Protein AF-V9Z5M4-F1 (afdb_monomer)

Structure (mmCIF, N/CA/C/O backbone):
data_AF-V9Z5M4-F1
#
_entry.id   AF-V9Z5M4-F1
#
loop_
_atom_site.group_PDB
_atom_site.id
_atom_site.type_symbol
_atom_site.label_atom_id
_atom_site.label_alt_id
_atom_site.label_comp_id
_atom_site.label_asym_id
_atom_site.label_entity_id
_atom_site.label_seq_id
_atom_site.pdbx_PDB_ins_code
_atom_site.Cartn_x
_atom_site.Cartn_y
_atom_site.Cartn_z
_atom_site.occupancy
_atom_site.B_iso_or_equiv
_atom_site.auth_seq_id
_atom_site.auth_comp_id
_atom_site.auth_asym_id
_atom_site.auth_atom_id
_atom_site.pdbx_PDB_model_num
ATOM 1 N N . MET A 1 1 ? -12.660 10.432 4.549 1.00 63.72 1 MET A N 1
ATOM 2 C CA . MET A 1 1 ? -12.459 8.990 4.338 1.00 63.72 1 MET A CA 1
ATOM 3 C C . MET A 1 1 ? -13.399 8.265 5.275 1.00 63.72 1 MET A C 1
ATOM 5 O O . MET A 1 1 ? -13.456 8.635 6.446 1.00 63.72 1 MET A O 1
ATOM 9 N N . ARG A 1 2 ? -14.213 7.351 4.758 1.00 72.94 2 ARG A N 1
ATOM 10 C CA . ARG A 1 2 ? -15.134 6.547 5.568 1.00 72.94 2 ARG A CA 1
ATOM 11 C C . ARG A 1 2 ? -14.368 5.374 6.198 1.00 72.94 2 ARG A C 1
ATOM 13 O O . ARG A 1 2 ? -13.406 4.917 5.589 1.00 72.94 2 ARG A O 1
ATOM 20 N N . PRO A 1 3 ? -14.756 4.871 7.384 1.00 70.25 3 PRO A N 1
ATOM 21 C CA . PRO A 1 3 ? -14.050 3.765 8.042 1.00 70.25 3 PRO A CA 1
ATOM 22 C C . PRO A 1 3 ? -13.948 2.496 7.187 1.00 70.25 3 PRO A C 1
ATOM 24 O O . PRO A 1 3 ? -12.955 1.787 7.265 1.00 70.25 3 PRO A O 1
ATOM 27 N N . GLU A 1 4 ? -14.948 2.234 6.345 1.00 70.88 4 GLU A N 1
ATOM 28 C CA . GLU A 1 4 ? -14.914 1.156 5.350 1.00 70.88 4 GLU A CA 1
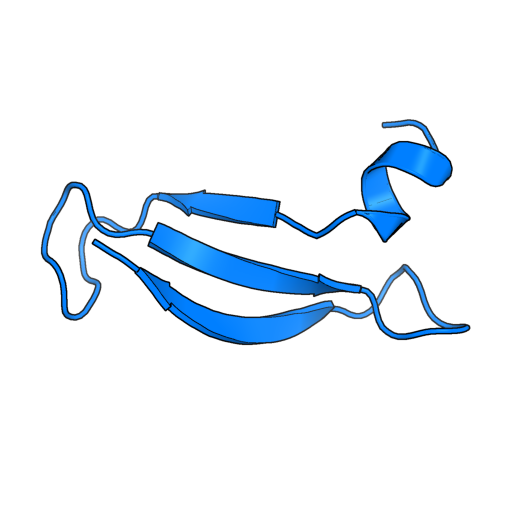ATOM 29 C C . GLU A 1 4 ? -13.771 1.305 4.332 1.00 70.88 4 GLU A C 1
ATOM 31 O O . GLU A 1 4 ? -13.057 0.342 4.098 1.00 70.88 4 GLU A O 1
ATOM 36 N N . GLU A 1 5 ? -13.502 2.515 3.832 1.00 70.81 5 GLU A N 1
ATOM 37 C CA . GLU A 1 5 ? -12.413 2.784 2.871 1.00 70.81 5 GLU A CA 1
ATOM 38 C C . GLU A 1 5 ? -11.019 2.599 3.494 1.00 70.81 5 GLU A C 1
ATOM 40 O O . GLU A 1 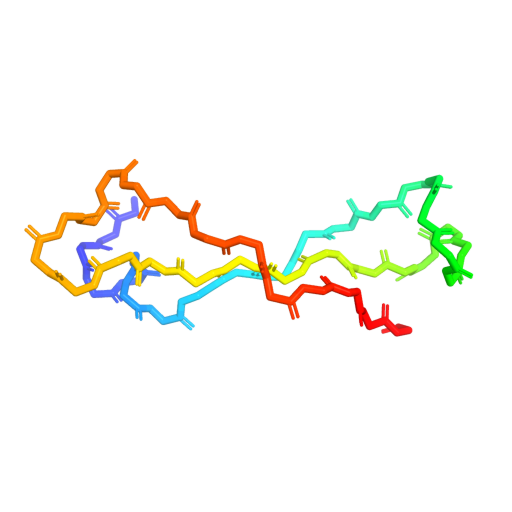5 ? -10.041 2.391 2.786 1.00 70.81 5 GLU A O 1
ATOM 45 N N . ILE A 1 6 ? -10.918 2.692 4.824 1.00 76.69 6 ILE A N 1
ATOM 46 C CA . ILE A 1 6 ? -9.674 2.463 5.571 1.00 76.69 6 ILE A CA 1
ATOM 47 C C . ILE A 1 6 ? -9.366 0.965 5.676 1.00 76.69 6 ILE A C 1
ATOM 49 O O . ILE A 1 6 ? -8.200 0.614 5.799 1.00 76.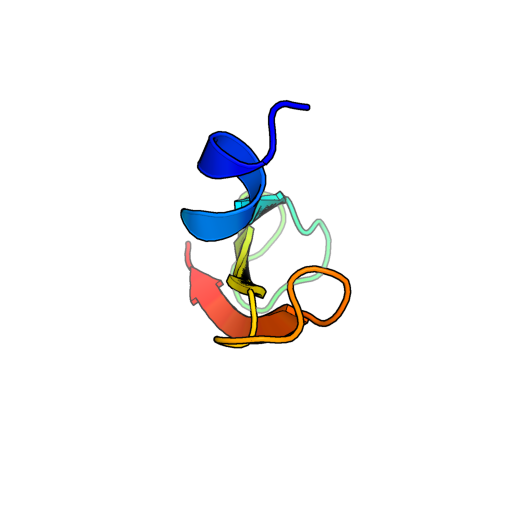69 6 ILE A O 1
ATOM 53 N N . ASN A 1 7 ? -10.376 0.090 5.600 1.00 81.56 7 ASN A N 1
ATOM 54 C CA . ASN A 1 7 ? -10.208 -1.357 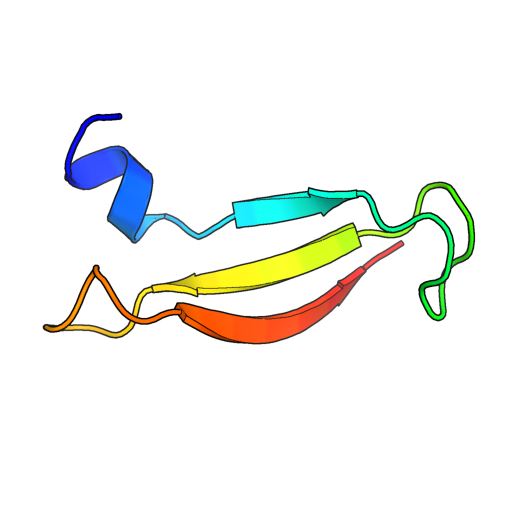5.761 1.00 81.56 7 ASN A CA 1
ATOM 55 C C . ASN A 1 7 ? -9.750 -2.081 4.480 1.00 81.56 7 ASN A C 1
ATOM 57 O O . ASN A 1 7 ? -9.343 -3.237 4.565 1.00 81.56 7 ASN A O 1
ATOM 61 N N . ASP A 1 8 ? -9.791 -1.418 3.324 1.00 86.06 8 ASP A N 1
ATOM 62 C CA . ASP A 1 8 ? -9.562 -2.050 2.016 1.00 86.06 8 ASP A CA 1
ATOM 63 C C . ASP A 1 8 ? -8.089 -2.044 1.560 1.00 86.06 8 ASP A C 1
ATOM 65 O O . ASP A 1 8 ? -7.762 -2.622 0.524 1.00 86.06 8 ASP A O 1
ATOM 69 N N . GLY A 1 9 ? -7.190 -1.406 2.317 1.00 90.81 9 GLY A N 1
ATOM 70 C CA . GLY A 1 9 ? -5.801 -1.220 1.895 1.00 90.81 9 GLY A CA 1
ATOM 71 C C . GLY A 1 9 ? -5.619 -0.029 0.945 1.00 90.81 9 GLY A C 1
ATOM 72 O O . GLY A 1 9 ? -6.578 0.561 0.445 1.00 90.81 9 GLY A O 1
ATOM 73 N N . VAL A 1 10 ? -4.368 0.364 0.696 1.00 94.00 10 VAL A N 1
ATOM 74 C CA . VAL A 1 10 ? -4.030 1.431 -0.260 1.00 94.00 10 VAL A CA 1
ATOM 75 C C . VAL A 1 10 ? -2.791 1.096 -1.079 1.00 94.00 10 VAL A C 1
ATOM 77 O O . VAL A 1 10 ? -1.850 0.458 -0.608 1.00 94.00 10 VAL A O 1
ATOM 80 N N . SER A 1 11 ? -2.776 1.598 -2.313 1.00 94.88 11 SER A N 1
ATOM 81 C CA . SER A 1 11 ? -1.633 1.530 -3.218 1.00 94.88 11 SER A CA 1
ATOM 82 C C . SER A 1 11 ? -1.154 2.946 -3.539 1.00 94.88 11 SER A C 1
ATOM 84 O O . SER A 1 11 ? -1.850 3.710 -4.213 1.00 94.88 11 SER A O 1
ATOM 86 N N . LEU A 1 12 ? 0.018 3.315 -3.022 1.00 93.56 12 LEU A N 1
ATOM 87 C CA . LEU A 1 12 ? 0.572 4.669 -3.101 1.00 93.56 12 LEU A CA 1
ATOM 88 C C . LEU A 1 12 ? 1.716 4.721 -4.109 1.00 93.56 12 LEU A C 1
ATOM 90 O O . LEU A 1 12 ? 2.580 3.853 -4.088 1.00 93.56 12 LEU A O 1
ATOM 94 N N . LEU A 1 13 ? 1.743 5.743 -4.966 1.00 95.50 13 LEU A N 1
ATOM 95 C CA . LEU A 1 13 ? 2.845 5.947 -5.910 1.00 95.50 13 LEU A CA 1
ATOM 96 C C . LEU A 1 13 ? 4.168 6.174 -5.173 1.00 95.50 13 LEU A C 1
ATOM 98 O O . LEU A 1 13 ? 4.215 6.860 -4.149 1.00 95.50 13 LEU A O 1
ATOM 102 N N . THR A 1 14 ? 5.242 5.619 -5.726 1.00 89.12 14 THR A N 1
ATOM 103 C CA . THR A 1 14 ? 6.600 5.808 -5.225 1.00 89.12 14 THR A CA 1
ATOM 104 C C . THR A 1 14 ? 7.533 6.200 -6.357 1.00 89.12 14 THR A C 1
ATOM 106 O O . THR A 1 14 ? 7.795 5.405 -7.248 1.00 89.12 14 THR A O 1
ATOM 109 N N . GLU A 1 15 ? 8.134 7.379 -6.258 1.00 87.19 15 GLU A N 1
ATOM 110 C CA . GLU A 1 15 ? 9.108 7.857 -7.249 1.00 87.19 15 GLU A CA 1
ATOM 111 C C . GLU A 1 15 ? 10.443 7.083 -7.204 1.00 87.19 15 GLU A C 1
ATOM 113 O O . GLU A 1 15 ? 11.194 7.053 -8.174 1.00 87.19 15 GLU A O 1
ATOM 118 N N . LEU A 1 16 ? 10.764 6.467 -6.057 1.00 85.12 16 LEU A N 1
ATOM 119 C CA . LEU A 1 16 ? 12.069 5.851 -5.763 1.00 85.12 16 LEU A CA 1
ATOM 120 C C . LEU A 1 16 ? 11.958 4.380 -5.316 1.00 85.12 16 LEU A C 1
ATOM 122 O O . LEU A 1 16 ? 12.826 3.869 -4.607 1.00 85.12 16 LEU A O 1
ATOM 126 N N . GLY A 1 17 ? 10.872 3.701 -5.688 1.00 83.81 17 GLY A N 1
ATOM 127 C CA . GLY A 1 17 ? 10.666 2.284 -5.385 1.00 83.81 17 GLY A CA 1
ATOM 128 C C . GLY A 1 17 ? 11.464 1.351 -6.301 1.00 83.81 17 GLY A C 1
ATOM 129 O O . GLY A 1 17 ? 11.980 1.757 -7.340 1.00 83.81 17 GLY A O 1
ATOM 130 N N . GLN A 1 18 ? 11.510 0.058 -5.955 1.00 90.44 18 GLN A N 1
ATOM 131 C CA . GLN A 1 18 ? 12.196 -0.973 -6.758 1.00 90.44 18 GLN A CA 1
ATOM 132 C C . GLN A 1 18 ? 11.692 -1.070 -8.214 1.00 90.44 18 GLN A C 1
ATOM 134 O O . GLN A 1 18 ? 12.391 -1.604 -9.069 1.00 90.44 18 GLN A O 1
ATOM 139 N N . PHE A 1 19 ? 10.481 -0.570 -8.480 1.00 91.31 19 PHE A N 1
ATOM 140 C CA . PHE A 1 19 ? 9.819 -0.609 -9.785 1.00 91.31 19 PHE A CA 1
ATOM 141 C C . PHE A 1 19 ? 9.920 0.712 -10.567 1.00 91.31 19 PHE A C 1
ATOM 143 O O . PHE A 1 19 ? 9.366 0.817 -11.656 1.00 91.31 19 PHE A O 1
ATOM 150 N N . GLY A 1 20 ? 10.660 1.704 -10.059 1.00 89.00 20 GLY A N 1
ATOM 151 C CA . GLY A 1 20 ? 10.800 3.006 -10.711 1.00 89.00 20 GLY A CA 1
ATOM 152 C C . GLY A 1 20 ? 9.590 3.931 -10.500 1.00 89.00 20 GLY A C 1
ATOM 153 O O . GLY A 1 20 ? 8.796 3.677 -9.596 1.00 89.00 20 GLY A O 1
ATOM 154 N N . PRO A 1 21 ? 9.458 5.003 -11.305 1.00 89.31 21 PRO A N 1
ATOM 155 C CA . PRO A 1 21 ? 8.552 6.131 -11.035 1.00 89.31 21 PRO A CA 1
ATOM 156 C C . PRO A 1 21 ? 7.060 5.782 -11.001 1.00 89.31 21 PRO A C 1
ATOM 158 O O . PRO A 1 21 ? 6.294 6.412 -10.278 1.00 89.31 21 PRO A O 1
ATOM 161 N N . ASP A 1 22 ? 6.649 4.766 -11.760 1.00 91.50 22 ASP A N 1
ATOM 162 C CA . ASP A 1 22 ? 5.254 4.309 -11.805 1.00 91.50 22 ASP A CA 1
ATOM 163 C C . ASP A 1 22 ? 4.941 3.248 -10.737 1.00 91.50 22 ASP A C 1
ATOM 165 O O . ASP A 1 22 ? 3.779 2.893 -10.522 1.00 91.50 22 ASP A O 1
ATOM 169 N N . 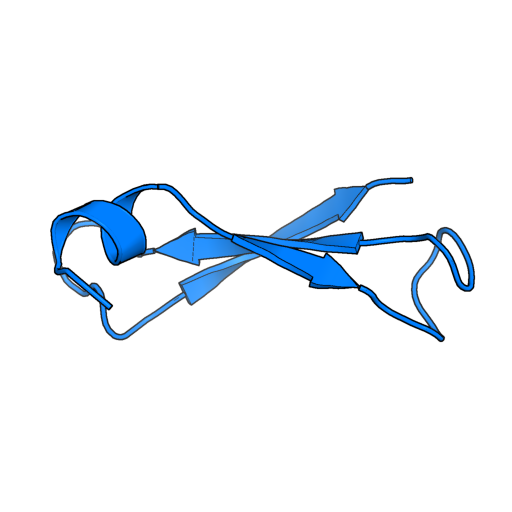GLY A 1 23 ? 5.980 2.771 -10.042 1.00 94.94 23 GLY A N 1
ATOM 170 C CA . GLY A 1 23 ? 5.879 1.764 -9.004 1.00 94.94 23 GLY A CA 1
ATOM 171 C C . GLY A 1 23 ? 5.041 2.228 -7.821 1.00 94.94 23 GLY A C 1
ATOM 172 O O . GLY A 1 23 ? 4.968 3.416 -7.489 1.00 94.94 23 GLY A O 1
ATOM 173 N N . ARG A 1 24 ? 4.421 1.265 -7.142 1.00 96.44 24 ARG A N 1
ATOM 174 C CA . ARG A 1 24 ? 3.539 1.525 -6.004 1.00 96.44 24 ARG A CA 1
ATOM 175 C C . ARG A 1 24 ? 3.988 0.773 -4.766 1.00 96.44 24 ARG A C 1
ATOM 177 O O . ARG A 1 24 ? 4.483 -0.345 -4.858 1.00 96.44 24 ARG A O 1
ATOM 18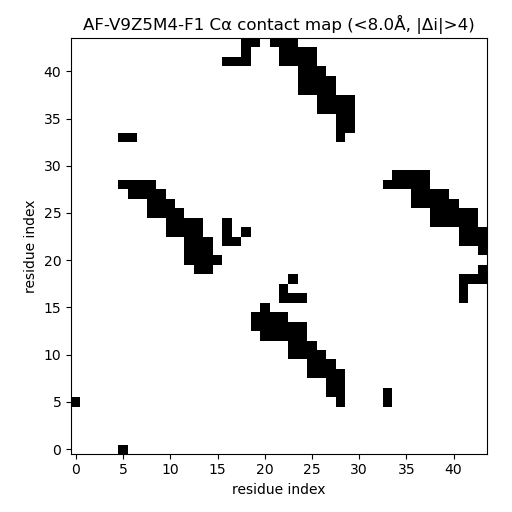4 N N . ALA A 1 25 ? 3.770 1.367 -3.600 1.00 95.88 25 ALA A N 1
ATOM 185 C CA . ALA A 1 25 ? 3.863 0.707 -2.306 1.00 95.88 25 ALA A CA 1
ATOM 186 C C . ALA A 1 25 ? 2.464 0.322 -1.821 1.00 95.88 25 ALA A C 1
ATOM 188 O O . ALA A 1 25 ? 1.533 1.129 -1.875 1.00 95.88 25 ALA A O 1
ATOM 189 N N . LEU A 1 26 ? 2.335 -0.912 -1.343 1.00 95.12 26 LEU A N 1
ATOM 190 C CA . LEU A 1 26 ? 1.094 -1.453 -0.805 1.00 95.12 26 LEU A CA 1
ATOM 191 C C . LEU A 1 26 ? 1.100 -1.343 0.716 1.00 95.12 26 LEU A C 1
ATOM 193 O O . LEU A 1 26 ? 2.099 -1.674 1.365 1.00 95.12 26 LEU A O 1
ATOM 197 N N . TYR A 1 27 ? -0.024 -0.897 1.265 1.00 94.19 27 TYR A N 1
ATOM 198 C CA . TYR A 1 27 ? -0.248 -0.843 2.699 1.00 94.19 27 TYR A CA 1
ATOM 199 C C . TYR A 1 27 ? -1.605 -1.426 3.048 1.00 94.19 27 TYR A C 1
ATOM 201 O O . TYR A 1 27 ? -2.614 -1.027 2.467 1.00 94.19 27 TYR A O 1
ATOM 209 N N . ASP A 1 28 ? -1.615 -2.291 4.056 1.00 93.12 28 ASP A N 1
ATOM 210 C CA . ASP A 1 28 ? -2.824 -2.910 4.581 1.00 93.12 28 ASP A CA 1
ATOM 211 C C . ASP A 1 28 ? -3.089 -2.431 6.017 1.00 93.12 28 ASP A C 1
ATOM 213 O O . ASP A 1 28 ? -2.155 -2.324 6.822 1.00 93.12 28 ASP A O 1
ATOM 217 N N . PRO A 1 29 ? -4.344 -2.132 6.374 1.00 91.69 29 PRO A N 1
ATOM 218 C CA . PRO A 1 29 ? -4.725 -1.781 7.735 1.00 91.69 29 PRO A CA 1
ATOM 219 C C . PRO A 1 29 ? -4.611 -3.000 8.655 1.00 91.69 29 PRO A C 1
ATOM 221 O O . PRO A 1 29 ? -4.942 -4.129 8.282 1.00 91.69 29 PRO A O 1
ATOM 224 N N . ARG A 1 30 ? -4.199 -2.784 9.906 1.00 89.25 30 ARG A N 1
ATOM 225 C CA . ARG A 1 30 ? -4.185 -3.861 10.901 1.00 89.25 30 ARG A CA 1
ATOM 226 C C . ARG A 1 30 ? -5.601 -4.165 11.393 1.00 89.25 30 ARG A C 1
ATOM 228 O O . ARG A 1 30 ? -6.280 -3.257 11.884 1.00 89.25 30 ARG A O 1
ATOM 235 N N . PRO A 1 31 ? -6.039 -5.439 11.380 1.00 84.00 31 PRO A N 1
ATOM 236 C CA . PRO A 1 31 ? -7.309 -5.820 11.982 1.00 84.00 31 PRO A CA 1
ATOM 237 C C . PRO A 1 31 ? -7.377 -5.383 13.451 1.00 84.00 31 PRO A C 1
ATOM 239 O O . PRO A 1 31 ? -6.525 -5.748 14.260 1.00 84.00 31 PRO A O 1
ATOM 242 N N . GLY A 1 32 ? -8.391 -4.589 13.796 1.00 85.50 32 GLY A N 1
ATOM 243 C CA . GLY A 1 32 ? -8.598 -4.081 15.157 1.00 85.50 32 GLY A CA 1
ATOM 244 C C . GLY A 1 32 ? -7.804 -2.821 15.527 1.00 85.50 32 GLY A C 1
ATOM 245 O O . GLY A 1 32 ? -8.063 -2.262 16.589 1.00 85.50 32 GLY A O 1
ATOM 246 N N . ASP A 1 33 ? -6.904 -2.335 14.666 1.00 87.75 33 ASP A N 1
ATOM 247 C CA . ASP A 1 33 ? -6.218 -1.046 14.831 1.00 87.75 33 ASP A CA 1
ATOM 248 C C . ASP A 1 33 ? -6.078 -0.327 13.472 1.00 87.75 33 ASP A C 1
ATOM 250 O O . ASP A 1 33 ? -4.997 -0.297 12.882 1.00 87.75 33 ASP A O 1
ATOM 254 N N . PRO A 1 34 ? -7.172 0.265 12.954 1.00 81.50 34 PRO A N 1
ATOM 255 C CA . PRO A 1 34 ? -7.213 0.886 11.624 1.00 81.50 34 PRO A CA 1
ATOM 256 C C . PRO A 1 34 ? -6.338 2.147 11.494 1.00 81.50 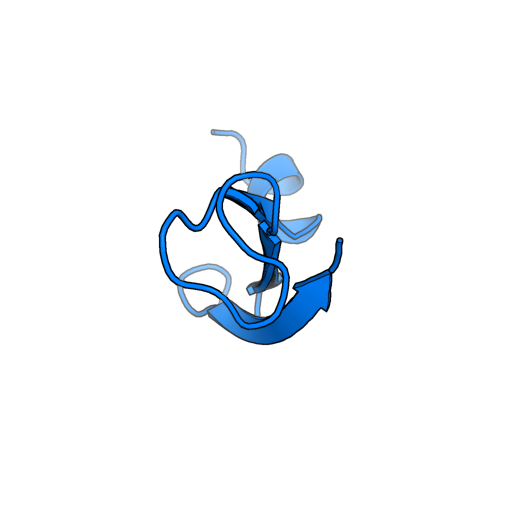34 PRO A C 1
ATOM 258 O O . PRO A 1 34 ? -6.169 2.685 10.401 1.00 81.50 34 PRO A O 1
ATOM 261 N N . ALA A 1 35 ? -5.769 2.640 12.600 1.00 86.69 35 ALA A N 1
ATOM 262 C CA . ALA A 1 35 ? -4.787 3.719 12.579 1.00 86.69 35 ALA A CA 1
ATOM 263 C C . ALA A 1 35 ? -3.363 3.215 12.277 1.00 86.69 35 ALA A C 1
ATOM 265 O O . ALA A 1 35 ? -2.469 4.025 12.022 1.00 86.69 35 ALA A O 1
ATOM 266 N N . ARG A 1 36 ? -3.132 1.896 12.301 1.00 90.75 36 ARG A N 1
ATOM 267 C CA . ARG A 1 36 ? -1.845 1.273 11.987 1.00 90.75 36 ARG A CA 1
ATOM 268 C C . ARG A 1 36 ? -1.913 0.508 10.679 1.00 90.75 36 ARG A C 1
ATOM 270 O O . ARG A 1 36 ? -2.833 -0.269 10.445 1.00 90.75 36 ARG A O 1
ATOM 277 N N . TRP A 1 37 ? -0.880 0.709 9.874 1.00 93.44 37 TRP A N 1
ATOM 278 C CA . TRP A 1 37 ? -0.770 0.152 8.536 1.00 93.44 37 TRP A CA 1
ATOM 279 C C . TRP A 1 37 ? 0.532 -0.625 8.413 1.00 93.44 37 TRP A C 1
ATOM 281 O O . TRP A 1 37 ? 1.592 -0.133 8.809 1.00 93.44 37 TRP A O 1
ATOM 291 N N . ASP A 1 38 ? 0.435 -1.834 7.878 1.00 95.06 38 ASP A N 1
ATOM 292 C CA . ASP A 1 38 ? 1.572 -2.691 7.584 1.00 95.06 38 ASP A CA 1
ATOM 293 C C . ASP A 1 38 ? 1.976 -2.549 6.124 1.00 95.06 38 ASP A C 1
ATOM 295 O O . ASP 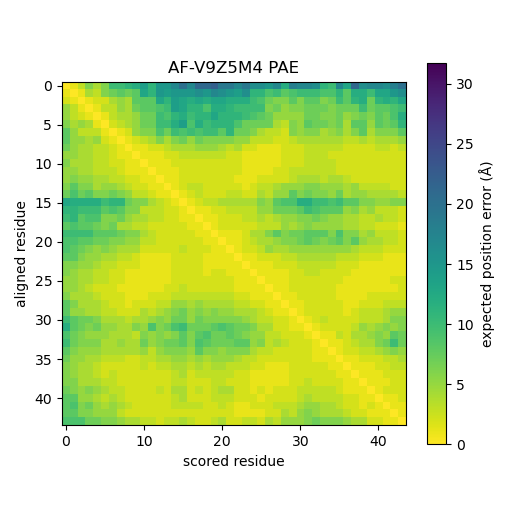A 1 38 ? 1.142 -2.407 5.234 1.00 95.06 38 ASP A O 1
ATOM 299 N N . TRP A 1 39 ? 3.283 -2.570 5.880 1.00 93.88 39 TRP A N 1
ATOM 300 C CA . TRP A 1 39 ? 3.824 -2.549 4.530 1.00 93.88 39 TRP A CA 1
ATOM 301 C C . TRP A 1 39 ? 3.719 -3.942 3.901 1.00 93.88 39 TRP A C 1
ATOM 303 O O . TRP A 1 39 ? 4.299 -4.898 4.417 1.00 93.88 39 TRP A O 1
ATOM 313 N N . GLY A 1 40 ? 3.008 -4.039 2.777 1.00 92.69 40 GLY A N 1
ATOM 314 C CA . GLY A 1 40 ? 2.786 -5.288 2.039 1.00 92.69 40 GLY A CA 1
ATOM 315 C C . GLY A 1 40 ? 3.803 -5.557 0.925 1.00 92.69 40 GLY A C 1
ATOM 316 O O . GLY A 1 40 ? 3.793 -6.628 0.324 1.00 92.69 40 GLY A O 1
ATOM 317 N N . GLY A 1 41 ? 4.689 -4.601 0.634 1.00 94.19 41 GLY A N 1
ATOM 318 C CA . GLY A 1 41 ? 5.646 -4.682 -0.470 1.00 94.19 41 GLY A CA 1
ATOM 319 C C . GLY A 1 41 ? 5.423 -3.600 -1.520 1.00 94.19 41 GLY A C 1
ATOM 320 O O . GLY A 1 41 ? 4.763 -2.588 -1.274 1.00 94.19 41 GLY A O 1
ATOM 321 N N . GLY A 1 42 ? 6.027 -3.793 -2.690 1.00 94.50 42 GLY A N 1
ATOM 322 C CA . GLY A 1 42 ? 5.780 -2.941 -3.848 1.00 94.50 42 GLY A CA 1
ATOM 323 C C . GLY A 1 42 ? 5.104 -3.708 -4.979 1.00 94.50 42 GLY A C 1
ATOM 324 O O . GLY A 1 42 ? 5.223 -4.932 -5.042 1.00 94.50 42 GLY A O 1
ATOM 325 N N . SER A 1 43 ? 4.489 -2.982 -5.906 1.00 92.88 43 SER A N 1
ATOM 326 C CA . SER A 1 43 ? 4.054 -3.491 -7.206 1.00 92.88 43 SER A CA 1
ATOM 327 C C . SER A 1 43 ? 4.567 -2.591 -8.338 1.00 92.88 43 SER A C 1
ATOM 329 O O . SER A 1 43 ? 4.802 -1.402 -8.095 1.00 92.88 43 SER A O 1
ATOM 331 N N . PRO A 1 44 ? 4.738 -3.131 -9.556 1.00 89.56 44 PRO A N 1
ATOM 332 C CA . PRO A 1 44 ? 4.832 -2.319 -10.765 1.00 89.56 44 PRO A CA 1
ATOM 333 C C . PRO A 1 44 ? 3.613 -1.410 -10.959 1.00 89.56 44 PRO A C 1
ATOM 335 O O . PRO A 1 44 ? 2.554 -1.677 -10.331 1.00 89.56 44 PRO A O 1
#

Radius of gyration: 11.5 Å; Cα contacts (8 Å, |Δi|>4): 84; chains: 1; bounding box: 27×15×27 Å

pLDDT: mean 87.99, std 7.92, ra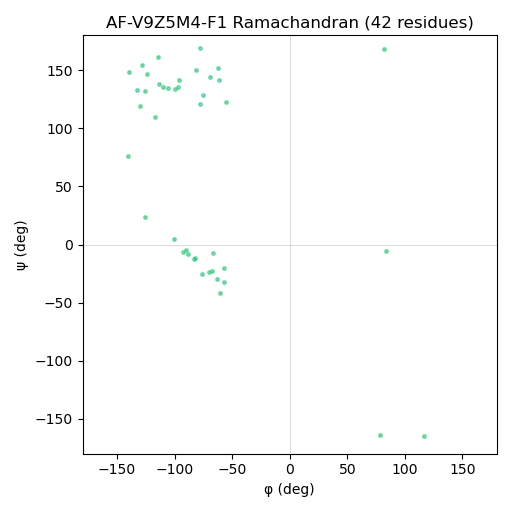nge [63.72, 96.44]

Sequence (44 aa):
MRPEEINDGVSLLTELGQFGPDGRALYDPRPGDPARWDWGGGSP

Foldseek 3Di:
DDPVVLQPWDWAADCDFPVHRRKTWTWHADVPGSVDIDTPHIDD

Mean predicted aligned error: 4.21 Å

Secondary structure (DSSP, 8-state):
--HHHHTT-EEEE-TTSTT-TT-EEEEEEETTEEEEEEEEEEE-

Solvent-accessible surface area (backbone atoms only — not comparable to full-atom values): 2661 Å² total; per-residue (Å²): 135,56,76,71,65,50,68,71,40,49,77,40,81,24,73,83,41,100,58,34,63,78,4,26,39,34,35,37,42,38,90,97,40,74,91,41,69,46,80,73,50,72,43,106

Organism: NCBI:txid349971